Protein AF-A0A0C9QDS1-F1 (afdb_monomer)

Mean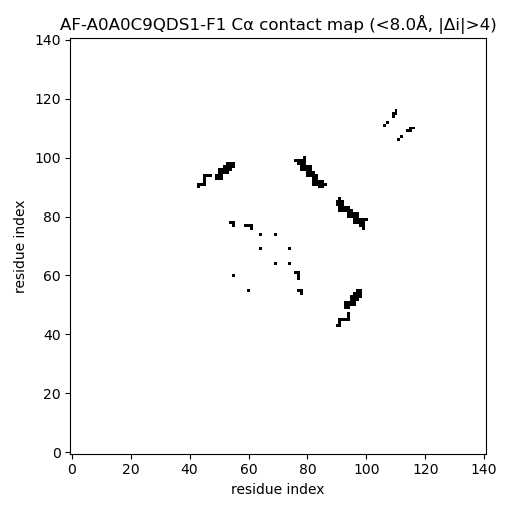 predicted aligned error: 15.88 Å

Sequence (141 aa):
MVHAMRKLLVRGSLLKQIHKNVRYSSSLKILDQEVLQGELEAERSFKYSDIAVRLAPPHLLQPKPNVSDLRFGKYFTDHMFKVYYHEALGGWQTPEITPLENLVFHPAAKVLHYAIEVSRTKQSKKMENTNFLSQFCNKRS

pLDDT: mean 75.23, std 22.35, range [34.5, 97.38]

InterPro domains:
  IPR005786 Branched-chain amino acid aminotransferase II [PTHR11825] (25-118)
  IPR036038 Aminotransferase-like, PLP-dependent enzymes [SSF56752] (51-118)
  IPR043131 Branched-chain-amino-acid aminotransferase-like, N-terminal [G3DSA:3.30.470.10] (42-119)

Solvent-accessible surface area (backbone atoms only — not comparable to full-atom values): 9935 Å² total; per-residue (Å²): 131,90,87,84,83,88,86,77,92,81,87,84,84,87,87,83,81,80,85,88,79,72,80,82,52,70,68,60,58,52,52,55,51,53,52,52,49,55,55,55,52,58,68,62,48,76,57,80,90,56,51,44,77,45,82,63,56,79,91,68,58,71,80,82,78,60,80,91,74,69,53,91,92,71,77,81,65,56,56,41,80,49,64,54,74,37,72,95,79,72,28,57,42,73,34,33,38,33,46,61,71,86,85,87,72,62,93,85,39,56,52,81,78,66,64,66,73,86,86,86,87,84,87,88,77,86,74,95,82,65,96,73,66,52,70,82,69,60,77,77,119

Structure (mmCIF, N/CA/C/O backbone):
data_AF-A0A0C9QDS1-F1
#
_entry.id   AF-A0A0C9QDS1-F1
#
loop_
_atom_site.group_PDB
_atom_site.id
_atom_site.type_symbol
_atom_site.label_atom_id
_atom_site.label_alt_id
_atom_site.label_comp_id
_atom_site.label_asym_id
_atom_site.label_entity_id
_atom_site.label_seq_id
_atom_site.pdbx_PDB_ins_code
_atom_site.Cartn_x
_atom_site.Cartn_y
_atom_site.Cartn_z
_atom_site.occupancy
_atom_site.B_iso_or_equiv
_atom_site.auth_seq_id
_atom_site.auth_comp_id
_atom_site.auth_asym_id
_atom_site.auth_atom_id
_atom_site.pdbx_PDB_model_num
ATOM 1 N N . MET A 1 1 ? 22.303 -1.006 -62.885 1.00 40.00 1 MET A N 1
ATOM 2 C CA . MET A 1 1 ? 23.317 -0.064 -63.407 1.00 40.00 1 MET A CA 1
ATOM 3 C C . MET A 1 1 ? 22.691 1.327 -63.408 1.00 40.00 1 MET A C 1
ATOM 5 O O . MET A 1 1 ? 22.005 1.681 -64.347 1.00 40.00 1 MET A O 1
ATOM 9 N N . VAL A 1 2 ? 22.582 2.000 -62.257 1.00 39.09 2 VAL A N 1
ATOM 10 C CA . VAL A 1 2 ? 23.560 2.997 -61.769 1.00 39.09 2 VAL A CA 1
ATOM 11 C C . VAL A 1 2 ? 24.188 3.746 -62.940 1.00 39.09 2 VAL A C 1
ATOM 13 O O . VAL A 1 2 ? 25.063 3.165 -63.562 1.00 39.09 2 VAL A O 1
ATOM 16 N N . HIS A 1 3 ? 23.702 4.955 -63.248 1.00 34.50 3 HIS A N 1
ATOM 17 C CA . HIS A 1 3 ? 24.443 6.099 -63.816 1.00 34.50 3 HIS A CA 1
ATOM 18 C C . HIS A 1 3 ? 23.456 7.219 -64.193 1.00 34.50 3 HIS A C 1
ATOM 20 O O . HIS A 1 3 ? 23.046 7.328 -65.340 1.00 34.50 3 HIS A O 1
ATOM 26 N N . ALA A 1 4 ? 23.064 8.043 -63.216 1.00 37.72 4 ALA A N 1
ATOM 27 C CA . ALA A 1 4 ? 22.673 9.446 -63.431 1.00 37.72 4 ALA A CA 1
ATOM 28 C C . ALA A 1 4 ? 22.481 10.158 -62.077 1.00 37.72 4 ALA A C 1
ATOM 30 O O . ALA A 1 4 ? 21.436 10.736 -61.791 1.00 37.72 4 ALA A O 1
ATOM 31 N N . MET A 1 5 ? 23.491 10.096 -61.202 1.00 39.31 5 MET A N 1
ATOM 32 C CA . MET A 1 5 ? 23.606 11.077 -60.121 1.00 39.31 5 MET A CA 1
ATOM 33 C C . MET A 1 5 ? 24.308 12.330 -60.647 1.00 39.31 5 MET A C 1
ATOM 35 O O . MET A 1 5 ? 25.254 12.233 -61.424 1.00 39.31 5 MET A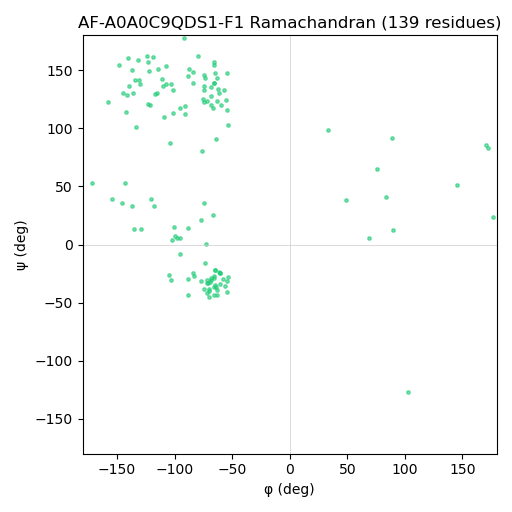 O 1
ATOM 39 N N . ARG A 1 6 ? 23.916 13.466 -60.059 1.00 40.66 6 ARG A N 1
ATOM 40 C CA . ARG A 1 6 ? 24.553 14.794 -60.082 1.00 40.66 6 ARG A CA 1
ATOM 41 C C . ARG A 1 6 ? 24.123 15.705 -61.225 1.00 40.66 6 ARG A C 1
ATOM 43 O O . ARG A 1 6 ? 24.803 15.811 -62.238 1.00 40.66 6 ARG A O 1
ATOM 50 N N . LYS A 1 7 ? 23.091 16.504 -60.947 1.00 40.00 7 LYS A N 1
ATOM 51 C CA . LYS A 1 7 ? 23.106 17.951 -61.204 1.00 40.00 7 LYS A CA 1
ATOM 52 C C . LYS A 1 7 ? 22.074 18.654 -60.308 1.00 40.00 7 LYS A C 1
ATOM 54 O O . LYS A 1 7 ? 20.896 18.334 -60.347 1.00 40.00 7 LYS A O 1
ATOM 59 N N . LEU A 1 8 ? 22.579 19.608 -59.520 1.00 42.03 8 LEU A N 1
ATOM 60 C CA . LEU A 1 8 ? 21.868 20.705 -58.847 1.00 42.03 8 LEU A CA 1
ATOM 61 C C . LEU A 1 8 ? 21.038 20.399 -57.583 1.00 42.03 8 LEU A C 1
ATOM 63 O O . LEU A 1 8 ? 19.858 20.712 -57.472 1.00 42.03 8 LEU A O 1
ATOM 67 N N . LEU A 1 9 ? 21.755 19.976 -56.537 1.00 46.22 9 LEU A N 1
ATOM 68 C CA . LEU A 1 9 ? 21.664 20.673 -55.248 1.00 46.22 9 LEU A CA 1
ATOM 69 C C . LEU A 1 9 ? 21.965 22.160 -55.494 1.00 46.22 9 LEU A C 1
ATOM 71 O O . LEU A 1 9 ? 23.067 22.440 -55.937 1.00 46.22 9 LEU A O 1
ATOM 75 N N . VAL A 1 10 ? 21.001 23.057 -55.273 1.00 50.03 10 VAL A N 1
ATOM 76 C CA . VAL A 1 10 ? 21.117 24.438 -54.736 1.00 50.03 10 VAL A CA 1
ATOM 77 C C . VAL A 1 10 ? 19.737 25.080 -54.917 1.00 50.03 10 VAL A C 1
ATOM 79 O O . VAL A 1 10 ? 19.497 25.737 -55.918 1.00 50.03 10 VAL A O 1
ATOM 82 N N . ARG A 1 11 ? 18.818 24.875 -53.964 1.00 44.19 11 ARG A N 1
ATOM 83 C CA . ARG A 1 11 ? 17.723 25.817 -53.619 1.00 44.19 11 ARG A CA 1
ATOM 84 C C . ARG A 1 11 ? 17.271 25.625 -52.163 1.00 44.19 11 ARG A C 1
ATOM 86 O O . ARG A 1 11 ? 16.094 25.698 -51.837 1.00 44.19 11 ARG A O 1
ATOM 93 N N . GLY A 1 12 ? 18.226 25.389 -51.265 1.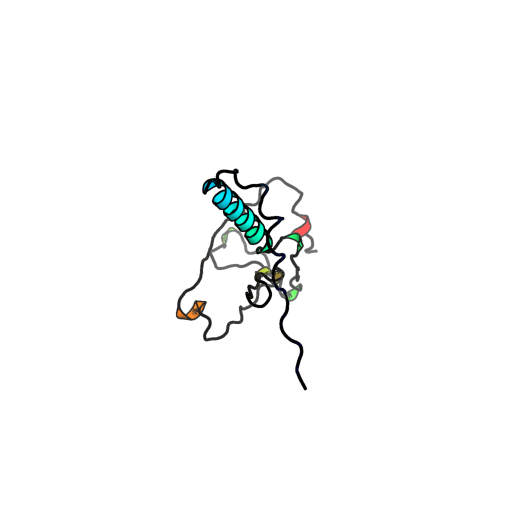00 37.53 12 GLY A N 1
ATOM 94 C CA . GLY A 1 12 ? 18.046 25.723 -49.856 1.00 37.53 12 GLY A CA 1
ATOM 95 C C . GLY A 1 12 ? 18.567 27.139 -49.649 1.00 37.53 12 GLY A C 1
ATOM 96 O O . GLY A 1 12 ? 19.737 27.356 -49.937 1.00 37.53 12 GLY A O 1
ATOM 97 N N . SER A 1 13 ? 17.708 28.071 -49.212 1.00 51.03 13 SER A N 1
ATOM 98 C CA . SER A 1 13 ? 18.047 29.341 -48.520 1.00 51.03 13 SER A CA 1
ATOM 99 C C . SER A 1 13 ? 17.113 30.516 -48.880 1.00 51.03 13 SER A C 1
ATOM 101 O O . SER A 1 13 ? 17.585 31.603 -49.201 1.00 51.03 13 SER A O 1
ATOM 103 N N . LEU A 1 14 ? 15.787 30.357 -48.797 1.00 50.72 14 LEU A N 1
ATOM 104 C CA . LEU A 1 14 ? 14.905 31.539 -48.771 1.00 50.72 14 LEU A CA 1
ATOM 105 C C . LEU A 1 14 ? 13.651 31.380 -47.895 1.00 50.72 14 LEU A C 1
ATOM 107 O O . LEU A 1 14 ? 12.596 31.907 -48.206 1.00 50.72 14 LEU A O 1
ATOM 111 N N . LEU A 1 15 ? 13.780 30.670 -46.771 1.00 45.72 15 LEU A N 1
ATOM 112 C CA . LEU A 1 15 ? 12.861 30.763 -45.620 1.00 45.72 15 LEU A CA 1
ATOM 113 C C . LEU A 1 15 ? 13.641 30.782 -44.288 1.00 45.72 15 LEU A C 1
ATOM 115 O O . LEU A 1 15 ? 13.198 30.273 -43.267 1.00 45.72 15 LEU A O 1
ATOM 119 N N . LYS A 1 16 ? 14.843 31.376 -44.293 1.00 46.34 16 LYS A N 1
ATOM 120 C CA . LYS A 1 16 ? 15.635 31.667 -43.080 1.00 46.34 16 LYS A CA 1
ATOM 121 C C . LYS A 1 16 ? 15.919 33.167 -42.946 1.00 46.34 16 LYS A C 1
ATOM 123 O O . LYS A 1 16 ? 17.035 33.552 -42.598 1.00 46.34 16 LYS A O 1
ATOM 128 N N . GLN A 1 17 ? 14.946 34.021 -43.274 1.00 51.59 17 GLN A N 1
ATOM 129 C CA . GLN A 1 17 ? 15.184 35.470 -43.311 1.00 51.59 17 GLN A CA 1
ATOM 130 C C . GLN A 1 17 ? 14.112 36.347 -42.654 1.00 51.59 17 GLN A C 1
ATOM 132 O O . GLN A 1 17 ? 14.168 37.561 -42.798 1.00 51.59 17 GLN A O 1
ATOM 137 N N . ILE A 1 18 ? 13.192 35.789 -41.864 1.00 49.81 18 ILE A N 1
ATOM 138 C CA . ILE A 1 18 ? 12.286 36.592 -41.028 1.00 49.81 18 ILE A CA 1
ATOM 139 C C . ILE A 1 18 ? 12.217 35.924 -39.647 1.00 49.81 18 ILE A C 1
ATOM 141 O O . ILE A 1 18 ? 12.068 34.711 -39.565 1.00 49.81 18 ILE A O 1
ATOM 145 N N . HIS A 1 19 ? 12.408 36.718 -38.587 1.00 42.91 19 HIS A N 1
ATOM 146 C CA . HIS A 1 19 ? 12.741 36.356 -37.192 1.00 42.91 19 HIS A CA 1
ATOM 147 C C . HIS A 1 19 ? 14.227 36.105 -36.857 1.00 42.91 19 HIS A C 1
ATOM 149 O O . HIS A 1 19 ? 14.567 35.269 -36.026 1.00 42.91 19 HIS A O 1
ATOM 155 N N . LYS A 1 20 ? 15.139 36.921 -37.396 1.00 49.19 20 LYS A N 1
ATOM 156 C CA . LYS A 1 20 ? 16.371 37.287 -36.670 1.00 49.19 20 LYS A CA 1
ATOM 157 C C . LYS A 1 20 ? 16.193 38.710 -36.163 1.00 49.19 20 LYS A C 1
ATOM 159 O O . LYS A 1 20 ? 16.477 39.625 -36.917 1.00 49.19 20 LYS A O 1
ATOM 164 N N . ASN A 1 21 ? 15.603 38.863 -34.977 1.00 44.06 21 ASN A N 1
ATOM 165 C CA . ASN A 1 21 ? 15.707 40.041 -34.090 1.00 44.06 21 ASN A CA 1
ATOM 166 C C . ASN A 1 21 ? 14.834 39.913 -32.826 1.00 44.06 21 ASN A C 1
ATOM 168 O O . ASN A 1 21 ? 14.507 40.910 -32.192 1.00 44.06 21 ASN A O 1
ATOM 172 N N . VAL A 1 22 ? 14.490 38.694 -32.398 1.00 50.00 22 VAL A N 1
ATOM 173 C CA . VAL A 1 22 ? 14.102 38.495 -31.000 1.00 50.00 22 VAL A CA 1
ATOM 174 C C . VAL A 1 22 ? 15.382 38.140 -30.269 1.00 50.00 22 VAL A C 1
ATOM 176 O O . VAL A 1 22 ? 16.010 37.118 -30.545 1.00 50.00 22 VAL A O 1
ATOM 179 N N . ARG A 1 23 ? 15.818 39.043 -29.391 1.00 46.22 23 ARG A N 1
ATOM 180 C CA . ARG A 1 23 ? 16.873 38.789 -28.413 1.00 46.22 23 ARG A CA 1
ATOM 181 C C . ARG A 1 23 ? 16.431 37.535 -27.655 1.00 46.22 23 ARG A C 1
ATOM 183 O O . ARG A 1 23 ? 15.492 37.606 -26.868 1.00 46.22 23 ARG A O 1
ATOM 190 N N . TYR A 1 24 ? 17.025 36.381 -27.965 1.00 44.00 24 TYR A N 1
ATOM 191 C CA . TYR A 1 24 ? 16.755 35.134 -27.254 1.00 44.00 24 TYR A CA 1
ATOM 192 C C . TYR A 1 24 ? 17.226 35.328 -25.813 1.00 44.00 24 TYR A C 1
ATOM 194 O O . TYR A 1 24 ? 18.396 35.134 -25.496 1.00 44.00 24 TYR A O 1
ATOM 202 N N . SER A 1 25 ? 16.317 35.792 -24.959 1.00 49.16 25 SER A N 1
ATOM 203 C CA . SER A 1 25 ? 16.524 35.839 -23.522 1.00 49.16 25 SER A CA 1
ATOM 204 C C . SER A 1 25 ? 16.675 34.400 -23.039 1.00 49.16 25 SER A C 1
ATOM 206 O O . SER A 1 25 ? 15.793 33.572 -23.274 1.00 49.16 25 SER A O 1
ATOM 208 N N . SER A 1 26 ? 17.786 34.089 -22.372 1.00 53.34 26 SER A N 1
ATOM 209 C CA . SER A 1 26 ? 17.978 32.813 -21.670 1.00 53.34 26 SER A CA 1
ATOM 210 C C . SER A 1 26 ? 16.839 32.535 -20.684 1.00 53.34 26 SER A C 1
ATOM 212 O O . SER A 1 26 ? 16.472 31.383 -20.488 1.00 53.34 26 SER A O 1
ATOM 214 N N . SER A 1 27 ? 16.214 33.591 -20.155 1.00 54.22 27 SER A N 1
ATOM 215 C CA . SER A 1 27 ? 15.070 33.516 -19.245 1.00 54.22 27 SER A CA 1
ATOM 216 C C . SER A 1 27 ? 13.803 32.933 -19.879 1.00 54.22 27 SER A C 1
ATOM 218 O O . SER A 1 27 ? 13.019 32.325 -19.162 1.00 54.22 27 SER A O 1
ATOM 220 N N . LEU A 1 28 ? 13.587 33.083 -21.195 1.00 51.09 28 LEU A N 1
ATOM 221 C CA . LEU A 1 28 ? 12.398 32.520 -21.857 1.00 51.09 28 LEU A CA 1
ATOM 222 C C . LEU A 1 28 ? 12.526 31.006 -22.077 1.00 51.09 28 LEU A C 1
ATOM 224 O O . LEU A 1 28 ? 11.539 30.293 -21.985 1.00 51.09 28 LEU A O 1
ATOM 228 N N . LYS A 1 29 ? 13.749 30.497 -22.282 1.00 50.09 29 LYS A N 1
ATOM 229 C CA . LYS A 1 29 ? 13.995 29.047 -22.383 1.00 50.09 29 LYS A CA 1
ATOM 230 C C . LYS A 1 29 ? 13.873 28.333 -21.036 1.00 50.09 29 LYS A C 1
ATOM 232 O O . LYS A 1 29 ? 13.461 27.184 -21.001 1.00 50.09 29 LYS A O 1
ATOM 237 N N . ILE A 1 30 ? 14.243 29.009 -19.949 1.00 52.19 30 ILE A N 1
ATOM 238 C CA . ILE A 1 30 ? 14.135 28.468 -18.587 1.00 52.19 30 ILE A CA 1
ATOM 239 C C . ILE A 1 30 ? 12.659 28.381 -18.173 1.00 52.19 30 ILE A C 1
ATOM 241 O O . ILE A 1 30 ? 12.252 27.366 -17.619 1.00 52.19 30 ILE A O 1
ATOM 245 N N . LEU A 1 31 ? 11.848 29.385 -18.529 1.00 51.84 31 LEU A N 1
ATOM 246 C CA . LEU A 1 31 ? 10.415 29.398 -18.226 1.00 51.84 31 LEU A CA 1
ATOM 247 C C . LEU A 1 31 ? 9.645 28.296 -18.975 1.00 51.84 31 LEU A C 1
ATOM 249 O O . LEU A 1 31 ? 8.853 27.591 -18.359 1.00 51.84 31 LEU A O 1
ATOM 253 N N . ASP A 1 32 ? 9.922 28.089 -20.268 1.00 56.50 32 ASP A N 1
ATOM 254 C CA . ASP A 1 32 ? 9.297 27.003 -21.040 1.00 56.50 32 ASP A CA 1
ATOM 255 C C . ASP A 1 32 ? 9.721 25.618 -20.521 1.00 56.50 32 ASP A C 1
ATOM 257 O O . ASP A 1 32 ? 8.918 24.689 -20.484 1.00 56.50 32 ASP A O 1
ATOM 261 N N . GLN A 1 33 ? 10.976 25.466 -20.085 1.00 53.41 33 GLN A N 1
ATOM 262 C CA . GLN A 1 33 ? 11.489 24.186 -19.603 1.00 53.41 33 GLN A CA 1
ATOM 263 C C . GLN A 1 33 ? 10.958 23.829 -18.208 1.00 53.41 33 GLN A C 1
ATOM 265 O O . GLN A 1 33 ? 10.624 22.672 -17.987 1.00 53.41 33 GLN A O 1
ATOM 270 N N . GLU A 1 34 ? 10.815 24.790 -17.290 1.00 59.25 34 GLU A N 1
ATOM 271 C CA . GLU A 1 34 ? 10.224 24.552 -15.962 1.00 59.25 34 GLU A CA 1
ATOM 272 C C . GLU A 1 34 ? 8.712 24.281 -16.023 1.00 59.25 34 GLU A C 1
ATOM 274 O O . GLU A 1 34 ? 8.219 23.406 -15.309 1.00 59.25 34 GLU A O 1
ATOM 279 N N . VAL A 1 35 ? 7.976 24.975 -16.901 1.00 59.66 35 VAL A N 1
ATOM 280 C CA . VAL A 1 35 ? 6.523 24.782 -17.069 1.00 59.66 35 VAL A CA 1
ATOM 281 C C . VAL A 1 35 ? 6.214 23.430 -17.719 1.00 59.66 35 VAL A C 1
ATOM 283 O O . VAL A 1 35 ? 5.378 22.689 -17.202 1.00 59.66 35 VAL A O 1
ATOM 286 N N . LEU A 1 36 ? 6.942 23.050 -18.776 1.00 55.19 36 LEU A N 1
ATOM 287 C CA . LEU A 1 36 ? 6.781 21.735 -19.408 1.00 55.19 36 LEU A CA 1
ATOM 288 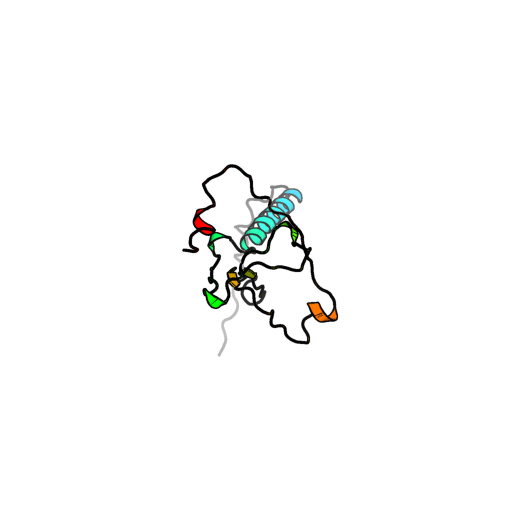C C . LEU A 1 36 ? 7.191 20.593 -18.469 1.00 55.19 36 LEU A C 1
ATOM 290 O O . LEU A 1 36 ? 6.555 19.541 -18.474 1.00 55.19 36 LEU A O 1
ATOM 294 N N . GLN A 1 37 ? 8.210 20.790 -17.626 1.00 58.97 37 GLN A N 1
ATOM 295 C CA . GLN A 1 37 ? 8.582 19.801 -16.613 1.00 58.97 37 GLN A CA 1
ATOM 296 C C . GLN A 1 37 ? 7.443 19.603 -15.599 1.00 58.97 37 GLN A C 1
ATOM 298 O O . GLN A 1 37 ? 7.117 18.471 -15.266 1.00 58.97 37 GLN A O 1
ATOM 303 N N . GLY A 1 38 ? 6.799 20.681 -15.136 1.00 58.47 38 GLY A N 1
ATOM 304 C CA . GLY A 1 38 ? 5.690 20.606 -14.179 1.00 58.47 38 GLY A CA 1
ATOM 305 C C . GLY A 1 38 ? 4.455 19.871 -14.715 1.00 58.47 38 GLY A C 1
ATOM 306 O O . GLY A 1 38 ? 3.844 19.085 -13.989 1.00 58.47 38 GLY A O 1
ATOM 307 N N . GLU A 1 39 ? 4.112 20.078 -15.986 1.00 60.12 39 GLU A N 1
ATOM 308 C CA . GLU A 1 39 ? 2.992 19.393 -16.644 1.00 60.12 39 GLU A CA 1
ATOM 309 C C . GLU A 1 39 ? 3.299 17.910 -16.913 1.00 60.12 39 GLU A C 1
ATOM 311 O O . GLU A 1 39 ? 2.476 17.046 -16.604 1.00 60.12 39 GLU A O 1
ATOM 316 N N . LEU A 1 40 ? 4.518 17.592 -17.367 1.00 60.72 40 LEU A N 1
ATOM 317 C CA . LEU A 1 40 ? 4.970 16.210 -17.566 1.00 60.72 40 LEU A CA 1
ATOM 318 C C . LEU A 1 40 ? 5.041 15.424 -16.246 1.00 60.72 40 LEU A C 1
ATOM 320 O O . LEU A 1 40 ? 4.699 14.244 -16.207 1.00 60.72 40 LEU A O 1
ATOM 324 N N . GLU A 1 41 ? 5.441 16.055 -15.141 1.00 61.16 41 GLU A N 1
ATOM 325 C CA . GLU A 1 41 ? 5.459 15.407 -13.823 1.00 61.16 41 GLU A CA 1
ATOM 326 C C . GLU A 1 41 ? 4.041 15.193 -13.256 1.00 61.16 41 GLU A C 1
ATOM 328 O O . GLU A 1 41 ? 3.787 14.208 -12.557 1.00 61.16 41 GLU A O 1
ATOM 333 N N . ALA A 1 42 ? 3.085 16.067 -13.593 1.00 59.50 42 ALA A N 1
ATOM 334 C CA . ALA A 1 42 ? 1.682 15.886 -13.231 1.00 59.50 42 ALA A CA 1
ATOM 335 C C . ALA A 1 42 ? 1.012 14.745 -14.018 1.00 59.50 42 ALA A C 1
ATOM 337 O O . ALA A 1 42 ? 0.154 14.058 -13.456 1.00 59.50 42 ALA A O 1
ATOM 338 N N . GLU A 1 43 ? 1.399 14.512 -15.275 1.00 63.12 43 GLU A N 1
ATOM 339 C CA . GLU A 1 43 ? 1.003 13.318 -16.040 1.00 63.12 43 GLU A CA 1
ATOM 340 C C . GLU A 1 43 ? 1.651 12.042 -15.488 1.00 63.12 43 GLU A C 1
ATOM 342 O O . GLU A 1 43 ? 1.026 10.984 -15.457 1.00 63.12 43 GLU A O 1
ATOM 347 N N . ARG A 1 44 ? 2.868 12.145 -14.950 1.00 76.88 44 ARG A N 1
ATOM 348 C CA . ARG A 1 44 ? 3.618 11.041 -14.330 1.00 76.88 44 ARG A CA 1
ATOM 349 C C . ARG A 1 44 ? 3.153 10.669 -12.923 1.00 76.88 44 ARG A C 1
ATOM 351 O O . ARG A 1 44 ? 3.923 10.073 -12.180 1.00 76.88 44 ARG A O 1
ATOM 358 N N . SER A 1 45 ? 1.931 10.995 -12.510 1.00 87.62 45 SER A N 1
ATOM 359 C CA . SER A 1 45 ? 1.414 10.648 -11.180 1.00 87.62 45 SER A CA 1
ATOM 360 C C . SER A 1 45 ? 0.037 10.000 -11.267 1.00 87.62 45 SER A C 1
ATOM 362 O O . SER A 1 45 ? -0.800 10.422 -12.065 1.00 87.62 45 SER A O 1
ATOM 364 N N . PHE A 1 46 ? -0.221 8.999 -10.419 1.00 91.94 46 PHE A N 1
ATOM 365 C CA . PHE A 1 46 ? -1.527 8.341 -10.354 1.00 91.94 46 PHE A CA 1
ATOM 366 C C . PHE A 1 46 ? -2.622 9.307 -9.873 1.00 91.94 46 PHE A C 1
ATOM 368 O O . PHE A 1 46 ? -2.376 10.198 -9.053 1.00 91.94 46 PHE A O 1
ATOM 375 N N . LYS A 1 47 ? -3.855 9.122 -10.359 1.00 91.56 47 LYS A N 1
ATOM 376 C CA . LYS A 1 47 ? -5.018 9.929 -9.963 1.00 91.56 47 LYS A CA 1
ATOM 377 C C . LYS A 1 47 ? -5.959 9.128 -9.075 1.00 91.56 47 LYS A C 1
ATOM 379 O O . LYS A 1 47 ? -6.016 7.904 -9.132 1.00 91.56 47 LYS A O 1
ATOM 384 N N . TYR A 1 48 ? -6.717 9.830 -8.233 1.00 92.50 48 TYR A N 1
ATOM 385 C CA . TYR A 1 48 ? -7.675 9.176 -7.337 1.00 92.50 48 TYR A CA 1
ATOM 386 C C . TYR A 1 48 ? -8.862 8.556 -8.099 1.00 92.50 48 TYR A C 1
ATOM 388 O O . TYR A 1 48 ? -9.437 7.577 -7.633 1.00 92.50 48 TYR A O 1
ATOM 396 N N . SER A 1 49 ? -9.228 9.130 -9.253 1.00 93.38 49 SER A N 1
ATOM 397 C CA . SER A 1 49 ? -10.311 8.650 -10.125 1.00 93.38 49 SER A CA 1
ATOM 398 C C . SER A 1 49 ? -10.076 7.233 -10.631 1.00 93.38 49 SER A C 1
ATOM 400 O O . SER A 1 49 ? -11.031 6.525 -10.933 1.00 93.38 49 SER A O 1
ATOM 402 N N . ASP A 1 50 ? -8.810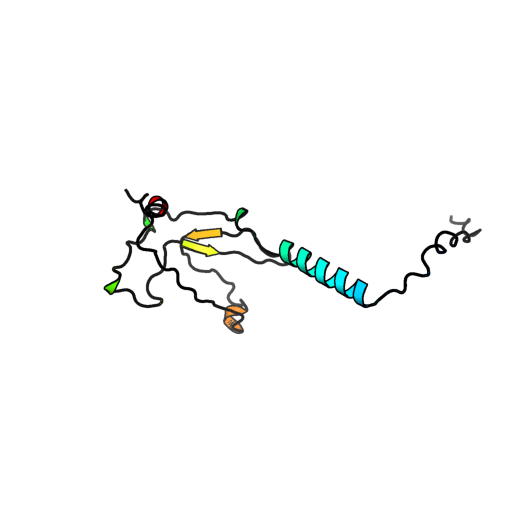 6.825 -10.679 1.00 93.50 50 ASP A N 1
ATOM 403 C CA . ASP A 1 50 ? -8.381 5.566 -11.271 1.00 93.50 50 ASP A CA 1
ATOM 404 C C . ASP A 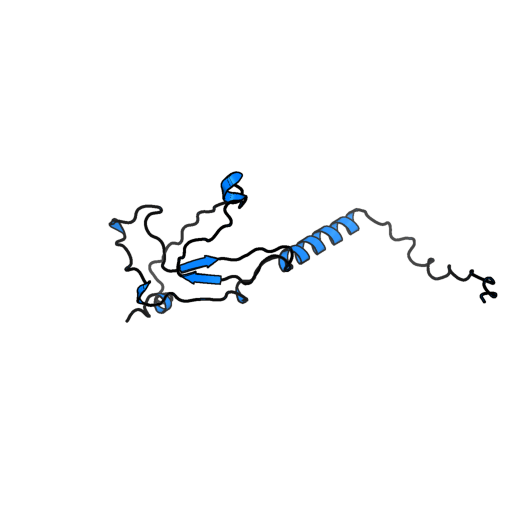1 50 ? -8.242 4.468 -10.205 1.00 93.50 50 ASP A C 1
ATOM 406 O O . ASP A 1 50 ? -7.776 3.373 -10.504 1.00 93.50 50 ASP A O 1
ATOM 410 N N . ILE A 1 51 ? -8.617 4.745 -8.947 1.00 96.06 51 ILE A N 1
ATOM 411 C CA . ILE A 1 51 ? -8.478 3.781 -7.853 1.00 96.06 51 ILE A CA 1
ATOM 412 C C . ILE A 1 51 ? -9.436 2.607 -8.049 1.00 96.06 51 ILE A C 1
ATOM 414 O O . ILE A 1 51 ? -10.658 2.755 -8.004 1.00 96.06 51 ILE A O 1
ATOM 418 N N . ALA A 1 52 ? -8.866 1.410 -8.150 1.00 95.94 52 ALA A N 1
ATOM 419 C CA . ALA A 1 52 ? -9.605 0.163 -8.047 1.00 95.94 52 ALA A CA 1
ATOM 420 C C . ALA A 1 52 ? -9.780 -0.230 -6.570 1.00 95.94 52 ALA A C 1
ATOM 422 O O . ALA A 1 52 ? -8.861 -0.114 -5.758 1.00 95.94 52 ALA A O 1
ATOM 423 N N . VAL A 1 53 ? -10.965 -0.720 -6.199 1.00 96.38 53 VAL A N 1
ATOM 424 C CA . VAL A 1 53 ? -11.271 -1.116 -4.815 1.00 96.38 53 VAL A CA 1
ATOM 425 C C . VAL A 1 53 ? -11.669 -2.584 -4.765 1.00 96.38 53 VAL A C 1
ATOM 427 O O . VAL A 1 53 ? -12.679 -2.988 -5.338 1.00 96.38 53 VAL A O 1
ATOM 430 N N . ARG A 1 54 ? -10.905 -3.376 -4.010 1.00 95.19 54 ARG A N 1
ATOM 431 C CA . ARG A 1 54 ? -11.205 -4.768 -3.674 1.00 95.19 54 ARG A CA 1
ATOM 432 C C . ARG A 1 54 ? -11.568 -4.859 -2.197 1.00 95.19 54 ARG A C 1
ATOM 434 O O . ARG A 1 54 ? -10.725 -4.695 -1.317 1.00 95.19 54 ARG A O 1
ATOM 441 N N . LEU A 1 55 ? -12.842 -5.124 -1.921 1.00 94.69 55 LEU A N 1
ATOM 442 C CA . LEU A 1 55 ? -13.328 -5.249 -0.551 1.00 94.69 55 LEU A CA 1
ATOM 443 C C . LEU A 1 55 ? -12.883 -6.571 0.084 1.00 94.69 55 LEU A C 1
ATOM 445 O O . LEU A 1 55 ? -12.785 -7.598 -0.587 1.00 94.69 55 LEU A O 1
ATOM 449 N N . ALA A 1 56 ? -12.628 -6.534 1.391 1.00 94.25 56 ALA A N 1
ATOM 450 C CA . ALA A 1 56 ? -12.327 -7.723 2.163 1.00 94.25 56 ALA A CA 1
ATOM 451 C C . ALA A 1 56 ? -13.627 -8.516 2.368 1.00 94.25 56 ALA A C 1
ATOM 453 O O . ALA A 1 56 ? -14.653 -7.920 2.716 1.00 94.25 56 ALA A O 1
ATOM 454 N N . PRO A 1 57 ? -13.617 -9.837 2.134 1.00 93.50 57 PRO A N 1
ATOM 455 C CA . PRO A 1 57 ? -14.769 -10.678 2.408 1.00 93.50 57 PRO A CA 1
ATOM 456 C C . PRO A 1 57 ? -15.059 -10.724 3.920 1.00 93.50 57 PRO A C 1
ATOM 458 O O . PRO A 1 57 ? -14.143 -10.524 4.722 1.00 93.50 57 PRO A O 1
ATOM 461 N N . PRO A 1 58 ? -16.301 -11.046 4.335 1.00 93.12 58 PRO A N 1
ATOM 462 C CA . PRO A 1 58 ? -16.722 -10.955 5.737 1.00 93.12 58 PRO A CA 1
ATOM 463 C C . PRO A 1 58 ? -15.841 -11.715 6.735 1.00 93.12 58 PRO A C 1
ATOM 465 O O . PRO A 1 58 ? -15.673 -11.270 7.863 1.00 93.12 58 PRO A O 1
ATOM 468 N N . HIS A 1 59 ? -15.243 -12.834 6.317 1.00 91.56 59 HIS A N 1
ATOM 469 C CA . HIS A 1 59 ? -14.388 -13.666 7.166 1.00 91.56 59 HIS A CA 1
ATOM 470 C C . HIS A 1 59 ? -13.001 -13.065 7.449 1.00 91.56 59 HIS A C 1
ATOM 472 O O . HIS A 1 59 ?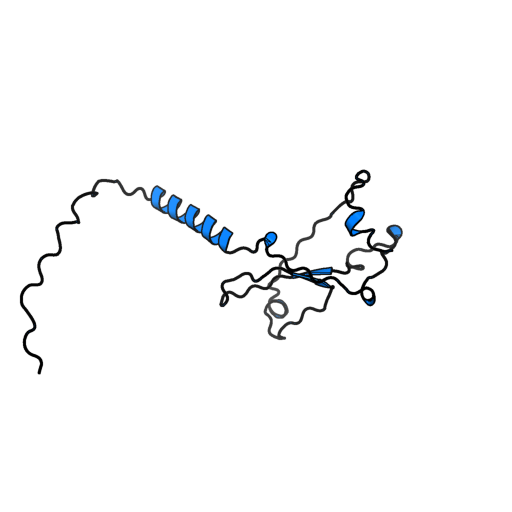 -12.327 -13.529 8.363 1.00 91.56 59 HIS A O 1
ATOM 478 N N . LEU A 1 60 ? -12.563 -12.057 6.683 1.00 91.12 60 LEU A N 1
ATOM 479 C CA . LEU A 1 60 ? -11.309 -11.332 6.932 1.00 91.12 60 LEU A CA 1
ATOM 480 C C . LEU A 1 60 ? -11.519 -10.045 7.741 1.00 91.12 60 LEU A C 1
ATOM 482 O O . LEU A 1 60 ? -10.539 -9.424 8.144 1.00 91.12 60 LEU A O 1
ATOM 486 N N . LEU A 1 61 ? -12.771 -9.637 7.975 1.00 92.88 61 LEU A N 1
ATOM 487 C CA . LEU A 1 61 ? -13.079 -8.413 8.708 1.00 92.88 61 LEU A CA 1
ATOM 488 C C . LEU A 1 61 ? -12.828 -8.605 10.201 1.00 92.88 61 LEU A C 1
ATOM 490 O O . LEU A 1 61 ? -13.444 -9.456 10.846 1.00 92.88 61 LEU A O 1
ATOM 494 N N . GLN A 1 62 ? -11.967 -7.767 10.769 1.00 90.50 62 GLN A N 1
ATOM 495 C CA . GLN A 1 62 ? -11.644 -7.831 12.186 1.00 90.50 62 GLN A CA 1
ATOM 496 C C . GLN A 1 62 ? -12.624 -6.984 13.023 1.00 90.50 62 GLN A C 1
ATOM 498 O O . GLN A 1 62 ? -13.108 -5.919 12.595 1.00 90.50 62 GLN A O 1
ATOM 503 N N . PRO A 1 63 ? -12.960 -7.432 14.249 1.00 92.06 63 PRO A N 1
ATOM 504 C CA . PRO A 1 63 ? -13.685 -6.594 15.189 1.00 92.06 63 PRO A CA 1
ATOM 505 C C . PRO A 1 63 ? -12.825 -5.384 15.554 1.00 92.06 63 PRO A C 1
ATOM 507 O O . PRO A 1 63 ? -11.604 -5.475 15.684 1.00 92.06 63 PRO A O 1
ATOM 510 N N . LYS A 1 64 ? -13.467 -4.228 15.728 1.00 91.81 64 LYS A N 1
ATOM 511 C CA . LYS A 1 64 ? -12.740 -3.019 16.114 1.00 91.81 64 LYS A CA 1
ATOM 512 C C . LYS A 1 64 ? -12.223 -3.184 17.548 1.00 91.81 64 LYS A C 1
ATOM 514 O O . LYS A 1 64 ? -13.032 -3.501 18.422 1.00 91.81 64 LYS A O 1
ATOM 519 N N . PRO A 1 65 ? -10.924 -2.960 17.802 1.00 91.69 65 PRO A N 1
ATOM 520 C CA . PRO A 1 65 ? -10.372 -3.035 19.149 1.00 91.69 65 PRO A CA 1
ATOM 521 C C . PRO A 1 65 ? -10.950 -1.935 20.049 1.00 91.69 65 PRO A C 1
ATOM 523 O O . PRO A 1 65 ? -11.354 -0.870 19.572 1.00 91.69 65 PRO A O 1
ATOM 526 N N . ASN A 1 66 ? -10.960 -2.187 21.359 1.00 90.94 66 ASN A N 1
ATOM 527 C CA . ASN A 1 66 ? -11.329 -1.180 22.350 1.00 90.94 66 ASN A CA 1
ATOM 528 C C . ASN A 1 66 ? -10.299 -0.040 22.352 1.00 90.94 66 ASN A C 1
ATOM 530 O O . ASN A 1 66 ? -9.093 -0.279 22.276 1.00 90.94 66 ASN A O 1
ATOM 534 N N . VAL A 1 67 ? -10.781 1.198 22.462 1.00 89.31 67 VAL A N 1
ATOM 535 C CA . VAL A 1 67 ? -9.967 2.419 22.462 1.00 89.31 67 VAL A CA 1
ATOM 536 C C . VAL A 1 67 ? -8.962 2.433 23.619 1.00 89.31 67 VAL A C 1
ATOM 538 O O . VAL A 1 67 ? -7.846 2.910 23.430 1.00 89.31 67 VAL A O 1
ATOM 541 N N . SER A 1 68 ? -9.313 1.869 24.782 1.00 91.94 68 SER A N 1
ATOM 542 C CA . SER A 1 68 ? -8.421 1.792 25.952 1.00 91.94 68 SER A CA 1
ATOM 543 C C . SER A 1 68 ? -7.189 0.910 25.734 1.00 91.94 68 SER A C 1
ATOM 545 O O . SER A 1 68 ? -6.150 1.139 26.348 1.00 91.94 68 SER A O 1
ATOM 547 N N . ASP A 1 69 ? -7.291 -0.081 24.846 1.00 90.19 69 ASP A N 1
ATOM 548 C CA . ASP A 1 69 ? -6.278 -1.129 24.670 1.00 90.19 69 ASP A CA 1
ATOM 549 C C . ASP A 1 69 ? -5.395 -0.889 23.436 1.00 90.19 69 ASP A C 1
ATOM 551 O O . ASP A 1 69 ? -4.546 -1.720 23.083 1.00 90.19 69 ASP A O 1
ATOM 555 N N . LEU A 1 70 ? -5.603 0.240 22.750 1.00 91.06 70 LEU A N 1
ATOM 556 C CA . LEU A 1 70 ? -4.873 0.607 21.547 1.00 91.06 70 LEU A CA 1
ATOM 557 C C . LEU A 1 70 ? -3.402 0.873 21.868 1.00 91.06 70 LEU A C 1
ATOM 559 O O . LEU A 1 70 ? -3.045 1.814 22.572 1.00 91.06 70 LEU A O 1
ATOM 563 N N . ARG A 1 71 ? -2.531 0.051 21.280 1.00 92.19 71 ARG A N 1
ATOM 564 C CA . ARG A 1 71 ? -1.079 0.247 21.287 1.00 92.19 71 ARG A CA 1
ATOM 565 C C . ARG A 1 71 ? -0.604 0.592 19.882 1.00 92.19 71 ARG A C 1
ATOM 567 O O . ARG A 1 71 ? -1.114 0.042 18.903 1.00 92.19 71 ARG A O 1
ATOM 574 N N . PHE A 1 72 ? 0.373 1.492 19.788 1.00 92.94 72 PHE A N 1
ATOM 575 C CA . PHE A 1 72 ? 0.948 1.914 18.512 1.00 92.94 72 PHE A CA 1
ATOM 576 C C . PHE A 1 72 ? 1.496 0.713 17.725 1.00 92.94 72 PHE A C 1
ATOM 578 O O . PHE A 1 72 ? 2.178 -0.138 18.291 1.00 92.94 72 PHE A O 1
ATOM 585 N N . GLY A 1 73 ? 1.165 0.636 16.432 1.00 90.81 73 GLY A N 1
ATOM 586 C CA . GLY A 1 73 ? 1.659 -0.399 15.514 1.00 90.81 73 GLY A CA 1
ATOM 587 C C . GLY A 1 73 ? 1.145 -1.824 15.760 1.00 90.81 73 GLY A C 1
ATOM 588 O O . GLY A 1 73 ? 1.608 -2.742 15.095 1.00 90.81 73 GLY A O 1
ATOM 589 N N . LYS A 1 74 ? 0.214 -2.035 16.704 1.00 92.69 74 LYS A N 1
ATOM 590 C CA . LYS A 1 74 ? -0.296 -3.378 17.034 1.00 92.69 74 LYS A CA 1
ATOM 591 C C . LYS A 1 74 ? -1.487 -3.806 16.175 1.00 92.69 74 LYS A C 1
ATOM 593 O O . LYS A 1 74 ? -1.564 -4.960 15.771 1.00 92.69 74 LYS A O 1
ATOM 598 N N . TYR A 1 75 ? -2.435 -2.898 15.959 1.00 92.81 75 TYR A N 1
ATOM 599 C CA . TYR A 1 75 ? -3.666 -3.173 15.220 1.00 92.81 75 TYR A CA 1
ATOM 600 C C . TYR A 1 75 ? -3.644 -2.435 13.885 1.00 92.81 75 TYR A C 1
ATOM 602 O O . TYR A 1 75 ? -3.296 -1.254 13.835 1.00 92.81 75 TYR A O 1
ATOM 610 N N . PHE A 1 76 ? -4.053 -3.130 12.828 1.00 94.38 76 PHE A N 1
ATOM 611 C CA . PHE A 1 76 ? -4.163 -2.606 11.469 1.00 94.38 76 PHE A CA 1
ATOM 612 C C . PHE A 1 76 ? -5.616 -2.678 10.991 1.00 94.38 76 PHE A C 1
ATOM 614 O O . PHE A 1 76 ? -6.439 -3.379 11.578 1.00 94.38 76 PHE A O 1
ATOM 621 N N . THR A 1 77 ? -5.945 -1.916 9.951 1.00 94.50 77 THR A N 1
ATOM 622 C CA . THR A 1 77 ? -7.264 -1.953 9.308 1.00 94.50 77 THR A CA 1
ATOM 623 C C . THR A 1 77 ? -7.398 -3.138 8.358 1.00 94.50 77 THR A C 1
ATOM 625 O O . THR A 1 77 ? -6.399 -3.687 7.901 1.00 94.50 77 THR A O 1
ATOM 628 N N . ASP A 1 78 ? -8.640 -3.478 8.004 1.00 96.12 78 ASP A N 1
ATOM 629 C CA . ASP A 1 78 ? -8.959 -4.588 7.092 1.00 96.12 78 ASP A CA 1
ATOM 630 C C . ASP A 1 78 ? -8.372 -4.395 5.677 1.00 96.12 78 ASP A C 1
ATOM 632 O O . ASP A 1 78 ? -8.164 -5.364 4.946 1.00 96.12 78 ASP A O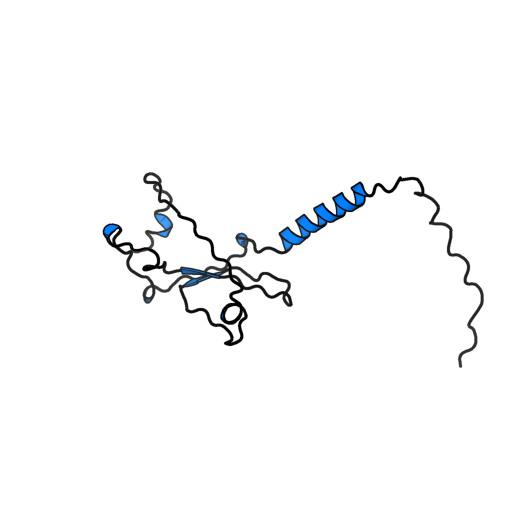 1
ATOM 636 N N . HIS A 1 79 ? -8.097 -3.144 5.289 1.00 96.81 79 HIS A N 1
ATOM 637 C CA . HIS A 1 79 ? -7.600 -2.764 3.967 1.00 96.81 79 HIS A CA 1
ATOM 638 C C . HIS A 1 79 ? -6.285 -1.995 4.029 1.00 96.81 79 HIS A C 1
ATOM 640 O O . HIS A 1 79 ? -5.979 -1.319 5.015 1.00 96.81 79 HIS A O 1
ATOM 646 N N . MET A 1 80 ? -5.559 -2.046 2.916 1.00 96.19 80 MET A N 1
ATOM 647 C CA . MET A 1 80 ? -4.344 -1.298 2.635 1.00 96.19 80 MET A CA 1
ATOM 648 C C . MET A 1 80 ? -4.411 -0.643 1.250 1.00 96.19 80 MET A C 1
ATOM 650 O O . MET A 1 80 ? -5.169 -1.068 0.380 1.00 96.19 80 MET A O 1
ATOM 654 N N . PHE A 1 81 ? -3.600 0.393 1.049 1.00 96.88 81 PHE A N 1
ATOM 655 C CA . PHE A 1 81 ? -3.423 1.056 -0.241 1.00 96.88 81 PHE A CA 1
ATOM 656 C C . PHE A 1 81 ? -2.116 0.591 -0.890 1.00 96.88 81 PHE A C 1
ATOM 658 O O . PHE A 1 81 ? -1.079 0.563 -0.223 1.00 96.88 81 PHE A O 1
ATOM 665 N N . LYS A 1 82 ? -2.159 0.241 -2.176 1.00 95.38 82 LYS A N 1
ATOM 666 C CA . LYS A 1 82 ? -1.029 -0.296 -2.943 1.00 95.38 82 LYS A CA 1
ATOM 667 C C . LYS A 1 82 ? -1.017 0.300 -4.348 1.00 95.38 82 LYS A C 1
ATOM 669 O O . LYS A 1 82 ? -2.053 0.380 -4.994 1.00 95.38 82 LYS A O 1
ATOM 674 N N . VAL A 1 83 ? 0.160 0.691 -4.832 1.00 96.00 83 VAL A N 1
ATOM 675 C CA . VAL A 1 83 ? 0.367 1.150 -6.216 1.00 96.00 83 VAL A CA 1
ATOM 676 C C . VAL A 1 83 ? 1.738 0.679 -6.670 1.00 96.00 83 VAL A C 1
ATOM 678 O O . VAL A 1 83 ? 2.721 0.877 -5.953 1.00 96.00 83 VAL A O 1
ATOM 681 N N . TYR A 1 84 ? 1.816 0.060 -7.844 1.00 95.19 84 TYR A N 1
ATOM 682 C CA . TYR A 1 84 ? 3.092 -0.337 -8.432 1.00 95.19 84 TYR A CA 1
ATOM 683 C C . TYR A 1 84 ? 3.686 0.795 -9.269 1.00 95.19 84 TYR A C 1
ATOM 685 O O . TYR A 1 84 ? 2.965 1.609 -9.846 1.00 95.19 84 TYR A O 1
ATOM 693 N N . TYR A 1 85 ? 5.014 0.819 -9.357 1.00 93.81 85 TYR A N 1
ATOM 694 C CA . TYR A 1 85 ? 5.744 1.687 -10.272 1.00 93.81 85 TYR A CA 1
ATOM 695 C C . TYR A 1 85 ? 6.630 0.833 -11.175 1.00 93.81 85 TYR A C 1
ATOM 697 O O . TYR A 1 85 ? 7.505 0.105 -10.701 1.00 93.81 85 TYR A O 1
ATOM 705 N N . HIS A 1 86 ? 6.404 0.936 -12.481 1.00 92.50 86 HIS A N 1
ATOM 706 C CA . HIS A 1 86 ? 7.161 0.234 -13.507 1.00 92.50 86 HIS A CA 1
ATOM 707 C C . HIS A 1 86 ? 7.535 1.214 -14.615 1.00 92.50 86 HIS A C 1
ATOM 709 O O . HIS A 1 86 ? 6.723 1.525 -15.481 1.00 92.50 86 HIS A O 1
ATOM 715 N N . GLU A 1 87 ? 8.784 1.679 -14.609 1.00 90.38 87 GLU A N 1
ATOM 716 C CA . GLU A 1 87 ? 9.290 2.646 -15.593 1.00 90.38 87 GLU A CA 1
ATOM 717 C C . GLU A 1 87 ? 9.090 2.168 -17.042 1.00 90.38 87 GLU A C 1
ATOM 719 O O . GLU A 1 87 ? 8.621 2.927 -17.884 1.00 90.38 87 GLU A O 1
ATOM 724 N N . ALA A 1 88 ? 9.327 0.879 -17.310 1.00 92.00 88 ALA A N 1
ATOM 725 C CA . ALA A 1 88 ? 9.132 0.277 -18.632 1.00 92.00 88 ALA A CA 1
ATOM 726 C C . ALA A 1 88 ? 7.666 0.262 -19.116 1.00 92.00 88 ALA A C 1
ATOM 728 O O . ALA A 1 88 ? 7.428 0.171 -20.316 1.00 92.00 88 ALA A O 1
ATOM 729 N N . LEU A 1 89 ? 6.694 0.347 -18.200 1.00 89.62 89 LEU A N 1
ATOM 730 C CA . LEU A 1 89 ? 5.256 0.379 -18.500 1.00 89.62 89 LEU A CA 1
ATOM 731 C C . LEU A 1 89 ? 4.678 1.803 -18.435 1.00 89.62 89 LEU A C 1
ATOM 733 O O . LEU A 1 89 ? 3.465 1.968 -18.350 1.00 89.62 89 LEU A O 1
ATOM 737 N N . GLY A 1 90 ? 5.531 2.832 -18.437 1.00 89.12 90 GLY A N 1
ATOM 738 C CA . GLY A 1 90 ? 5.095 4.228 -18.363 1.00 89.12 90 GLY A CA 1
ATOM 739 C C . GLY A 1 90 ? 4.963 4.789 -16.943 1.00 89.12 90 GLY A C 1
ATOM 740 O O . GLY A 1 90 ? 4.424 5.877 -16.774 1.00 89.12 90 GLY A O 1
ATOM 741 N N . GLY A 1 91 ? 5.484 4.099 -15.922 1.00 92.38 91 GLY A N 1
ATOM 742 C CA . GLY A 1 91 ? 5.586 4.619 -14.556 1.00 92.38 91 GLY A CA 1
ATOM 743 C C . GLY A 1 91 ? 4.531 4.061 -13.604 1.00 92.38 91 GLY A C 1
ATOM 744 O O . GLY A 1 91 ? 4.438 2.841 -13.421 1.00 92.38 91 GLY A O 1
ATOM 745 N N . TRP A 1 92 ? 3.793 4.943 -12.923 1.00 94.94 92 TRP A N 1
ATOM 746 C CA . TRP A 1 92 ? 2.780 4.535 -11.945 1.00 94.94 92 TRP A CA 1
ATOM 747 C C . TRP A 1 92 ? 1.676 3.724 -12.605 1.00 94.94 92 TRP A C 1
ATOM 749 O O . TRP A 1 92 ? 1.152 4.089 -13.651 1.00 94.94 92 TRP A O 1
ATOM 759 N N . GLN A 1 93 ? 1.329 2.624 -11.959 1.00 94.38 93 GLN A N 1
ATOM 760 C CA . GLN A 1 93 ? 0.239 1.757 -12.371 1.00 94.38 93 GLN A CA 1
ATOM 761 C C . GLN A 1 93 ? -1.063 2.172 -11.677 1.00 94.38 93 GLN A C 1
ATOM 763 O O . GLN A 1 93 ? -1.082 3.081 -10.842 1.00 94.38 93 GLN A O 1
ATOM 768 N N . THR A 1 94 ? -2.156 1.486 -12.008 1.00 94.75 94 THR A N 1
ATOM 769 C CA . THR A 1 94 ? -3.464 1.704 -11.387 1.00 94.75 94 THR A CA 1
ATOM 770 C C . THR A 1 94 ? -3.372 1.552 -9.861 1.00 94.75 94 THR A C 1
ATOM 772 O O . THR A 1 94 ? -2.900 0.519 -9.379 1.00 94.75 94 THR A O 1
ATOM 775 N N . PRO A 1 95 ? -3.781 2.568 -9.083 1.00 96.69 95 PRO A N 1
ATOM 776 C CA . PRO A 1 95 ? -3.779 2.485 -7.631 1.00 96.69 95 PRO A CA 1
ATOM 777 C C . PRO A 1 95 ? -4.902 1.578 -7.120 1.00 96.69 95 PRO A C 1
ATOM 779 O O . PRO A 1 95 ? -6.011 1.580 -7.647 1.00 96.69 95 PRO A O 1
ATOM 782 N N . GLU A 1 96 ? -4.633 0.823 -6.057 1.00 96.69 96 GLU A N 1
ATOM 783 C CA . GLU A 1 96 ? -5.565 -0.166 -5.519 1.00 96.69 96 GLU A CA 1
ATOM 784 C C . GLU A 1 96 ? -5.766 -0.010 -4.007 1.00 96.69 96 GLU A C 1
ATOM 786 O O . GLU A 1 96 ? -4.814 0.157 -3.241 1.00 96.69 96 GLU A O 1
ATOM 791 N N . ILE A 1 97 ? -7.017 -0.129 -3.559 1.00 97.38 97 ILE A N 1
ATOM 792 C CA . ILE A 1 97 ? -7.363 -0.402 -2.160 1.00 97.38 97 ILE A CA 1
ATOM 793 C C . ILE A 1 97 ? -7.712 -1.883 -2.066 1.00 97.38 97 ILE A C 1
ATOM 795 O O . ILE A 1 97 ? -8.716 -2.320 -2.628 1.00 97.38 97 ILE A O 1
ATOM 799 N N . THR A 1 98 ? -6.899 -2.658 -1.358 1.00 96.31 98 THR A N 1
ATOM 800 C CA . THR A 1 98 ? -7.033 -4.117 -1.253 1.00 96.31 98 THR A CA 1
ATOM 801 C C . THR A 1 98 ? -7.143 -4.554 0.203 1.00 96.31 98 THR A C 1
ATOM 803 O O . THR A 1 98 ? -6.763 -3.791 1.090 1.00 96.31 98 THR A O 1
ATOM 806 N N . PRO A 1 99 ? -7.628 -5.774 0.499 1.00 97.19 99 PRO A N 1
ATOM 807 C CA . PRO A 1 99 ? -7.492 -6.355 1.829 1.00 97.19 99 PRO A CA 1
ATOM 808 C C . PRO A 1 99 ? -6.022 -6.370 2.261 1.00 97.19 99 PRO A C 1
ATOM 810 O O . PRO A 1 99 ? -5.133 -6.491 1.413 1.00 97.19 99 PRO A O 1
ATOM 813 N N . LEU A 1 100 ? -5.776 -6.225 3.562 1.00 96.38 100 LEU A N 1
ATOM 814 C CA . LEU A 1 100 ? -4.433 -6.297 4.127 1.00 96.38 100 LEU A CA 1
ATOM 815 C C . LEU A 1 100 ? -3.823 -7.675 3.832 1.00 96.38 100 LEU A C 1
ATOM 817 O O . LEU A 1 100 ? -4.364 -8.704 4.236 1.00 96.38 100 LEU A O 1
ATOM 821 N N . GLU A 1 101 ? -2.700 -7.686 3.121 1.00 94.81 101 GLU A N 1
ATOM 822 C CA . GLU A 1 101 ? -2.036 -8.904 2.657 1.00 94.81 101 GLU A CA 1
ATOM 823 C C . GLU A 1 101 ? -0.512 -8.788 2.781 1.00 94.81 101 GLU A C 1
ATOM 825 O O . GLU A 1 101 ? 0.046 -7.693 2.887 1.00 94.81 101 GLU A O 1
ATOM 830 N N . ASN A 1 102 ? 0.172 -9.935 2.773 1.00 96.62 102 ASN A N 1
ATOM 831 C CA . ASN A 1 102 ? 1.630 -9.965 2.812 1.00 96.62 102 ASN A CA 1
ATOM 832 C C . ASN A 1 102 ? 2.210 -9.423 1.502 1.00 96.62 102 ASN A C 1
ATOM 834 O O . ASN A 1 102 ? 1.791 -9.811 0.411 1.00 96.62 102 ASN A O 1
ATOM 838 N N . LEU A 1 103 ? 3.229 -8.573 1.616 1.00 94.44 103 LEU A N 1
ATOM 839 C CA . LEU A 1 103 ? 3.968 -8.085 0.459 1.00 94.44 103 LEU A CA 1
ATOM 840 C C . LEU A 1 103 ? 4.908 -9.177 -0.059 1.00 94.44 103 LEU A C 1
ATOM 842 O O . LEU A 1 103 ? 5.736 -9.707 0.681 1.00 94.44 103 LEU A O 1
ATOM 846 N N . VAL A 1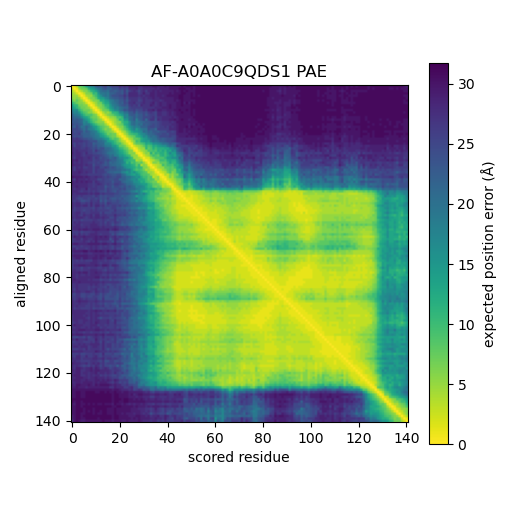 104 ? 4.786 -9.499 -1.346 1.00 95.19 104 VAL A N 1
ATOM 847 C CA . VAL A 1 104 ? 5.653 -10.464 -2.028 1.00 95.19 104 VAL A CA 1
ATOM 848 C C . VAL A 1 104 ? 6.776 -9.705 -2.725 1.00 95.19 104 VAL A C 1
ATOM 850 O O . VAL A 1 104 ? 6.529 -8.914 -3.635 1.00 95.19 104 VAL A O 1
ATOM 853 N N . PHE A 1 105 ? 8.015 -9.961 -2.308 1.00 93.88 105 PHE A N 1
ATOM 854 C CA . PHE A 1 105 ? 9.211 -9.344 -2.874 1.00 93.88 105 PHE A CA 1
ATOM 855 C C . PHE A 1 105 ? 10.179 -10.394 -3.406 1.00 93.88 105 PHE A C 1
ATOM 857 O O . PHE A 1 105 ? 10.297 -11.493 -2.866 1.00 93.88 105 PHE A O 1
ATOM 864 N N . HIS A 1 106 ? 10.930 -10.024 -4.443 1.00 95.75 106 HIS A N 1
ATOM 865 C CA . HIS A 1 106 ? 12.102 -10.789 -4.850 1.00 95.75 106 HIS A CA 1
ATOM 866 C C . HIS A 1 106 ? 13.164 -10.719 -3.732 1.00 95.75 106 HIS A C 1
ATOM 868 O O . HIS A 1 106 ? 13.390 -9.630 -3.202 1.00 95.75 106 HIS A O 1
ATOM 874 N N . PRO A 1 107 ? 13.871 -11.810 -3.385 1.00 97.06 107 PRO A N 1
ATOM 875 C CA . PRO A 1 107 ? 14.858 -11.799 -2.296 1.00 97.06 107 PRO A CA 1
ATOM 876 C C . PRO A 1 107 ? 16.007 -10.805 -2.525 1.00 97.06 107 PRO A C 1
ATOM 878 O O . PRO A 1 107 ? 16.597 -10.312 -1.571 1.00 97.06 107 PRO A O 1
ATOM 881 N N . ALA A 1 108 ? 16.299 -10.463 -3.782 1.00 96.88 108 ALA A N 1
ATOM 882 C CA . ALA A 1 108 ? 17.268 -9.425 -4.156 1.00 96.88 108 ALA A CA 1
ATOM 883 C C . ALA A 1 108 ? 16.674 -7.998 -4.246 1.00 96.88 108 ALA A C 1
ATOM 885 O O . ALA A 1 108 ? 17.282 -7.115 -4.849 1.00 96.88 108 ALA A O 1
ATOM 886 N N . ALA A 1 109 ? 15.470 -7.751 -3.718 1.00 96.06 109 ALA A N 1
ATOM 887 C CA . ALA A 1 109 ? 14.856 -6.425 -3.753 1.00 96.06 109 ALA A CA 1
ATOM 888 C C . ALA A 1 109 ? 15.712 -5.405 -2.984 1.00 96.06 109 ALA A C 1
ATOM 890 O O . ALA A 1 109 ? 16.073 -5.627 -1.830 1.00 96.06 109 ALA A O 1
ATOM 891 N N . LYS A 1 110 ? 16.003 -4.255 -3.609 1.00 96.81 110 LYS A N 1
ATOM 892 C CA . LYS A 1 110 ? 16.906 -3.232 -3.045 1.00 96.81 110 LYS A CA 1
ATOM 893 C C . LYS A 1 110 ? 16.466 -2.710 -1.675 1.00 96.81 110 LYS A C 1
ATOM 895 O O . LYS A 1 110 ? 17.324 -2.356 -0.874 1.00 96.81 110 LYS A O 1
ATOM 900 N N . VAL A 1 111 ? 15.160 -2.696 -1.399 1.00 95.88 111 VAL A N 1
ATOM 901 C CA . VAL A 1 111 ? 14.608 -2.318 -0.088 1.00 95.88 111 VAL A CA 1
ATOM 902 C C . VAL A 1 111 ? 15.182 -3.176 1.047 1.00 95.88 111 VAL A C 1
ATOM 904 O O . VAL A 1 111 ? 15.479 -2.649 2.110 1.00 95.88 111 VAL A O 1
ATOM 907 N N . LEU A 1 112 ? 15.447 -4.464 0.792 1.00 96.44 112 LEU A N 1
ATOM 908 C CA . LEU A 1 112 ? 15.942 -5.413 1.796 1.00 96.44 112 LEU A CA 1
ATOM 909 C C . LEU A 1 112 ? 17.463 -5.347 2.004 1.00 96.44 112 LEU A C 1
ATOM 911 O O . LEU A 1 112 ? 17.941 -5.692 3.079 1.00 96.44 112 LEU A O 1
ATOM 915 N N . HIS A 1 113 ? 18.226 -4.925 0.990 1.00 97.38 113 HIS A N 1
ATOM 916 C CA . HIS A 1 113 ? 19.701 -4.943 1.024 1.00 97.38 113 HIS A CA 1
ATOM 917 C C . HIS A 1 113 ? 20.324 -3.571 1.264 1.00 97.38 113 HIS A C 1
ATOM 919 O O . HIS A 1 113 ? 21.401 -3.471 1.843 1.00 97.38 113 HIS A O 1
ATOM 925 N N . TYR A 1 114 ? 19.657 -2.514 0.807 1.00 97.00 114 TYR A N 1
ATOM 926 C CA . TYR A 1 114 ? 20.199 -1.156 0.798 1.00 97.00 114 TYR A CA 1
ATOM 927 C C . TYR A 1 114 ? 19.254 -0.131 1.434 1.00 97.00 114 TYR A C 1
ATOM 929 O O . TYR A 1 114 ? 19.463 1.064 1.249 1.00 97.00 114 TYR A O 1
ATOM 937 N N . ALA A 1 115 ? 18.213 -0.583 2.151 1.00 94.81 115 ALA A N 1
ATOM 938 C CA . ALA A 1 115 ? 17.260 0.262 2.881 1.00 94.81 115 ALA A CA 1
ATOM 939 C C . ALA A 1 115 ? 16.688 1.424 2.041 1.00 94.81 115 ALA A C 1
ATOM 941 O O . ALA A 1 115 ? 16.506 2.541 2.527 1.00 94.81 115 ALA A O 1
ATOM 942 N N . ILE A 1 116 ? 16.424 1.174 0.751 1.00 96.31 116 ILE A N 1
ATOM 943 C CA . ILE A 1 116 ? 15.796 2.160 -0.138 1.00 96.31 116 ILE A CA 1
ATOM 944 C C . ILE A 1 116 ? 14.300 2.212 0.182 1.00 96.31 116 ILE A C 1
ATOM 946 O O . ILE A 1 116 ? 13.484 1.580 -0.489 1.00 96.31 116 ILE A O 1
ATOM 950 N N . GLU A 1 117 ? 13.952 2.945 1.233 1.00 95.44 117 GLU A N 1
ATOM 951 C CA . GLU A 1 117 ? 12.583 3.130 1.701 1.00 95.44 117 GLU A CA 1
ATOM 952 C C . GLU A 1 117 ? 12.379 4.501 2.346 1.00 95.44 117 GLU A C 1
ATOM 954 O O . GLU A 1 117 ? 13.300 5.131 2.861 1.00 95.44 117 GLU A O 1
ATOM 959 N N . VAL A 1 118 ? 11.133 4.969 2.316 1.00 95.88 118 VAL A N 1
ATOM 960 C CA . VAL A 1 118 ? 10.698 6.168 3.030 1.00 95.88 118 VAL A CA 1
ATOM 961 C C . VAL A 1 118 ? 9.299 5.928 3.580 1.00 95.88 118 VAL A C 1
ATOM 963 O O . VAL A 1 118 ? 8.389 5.529 2.853 1.00 95.88 118 VAL A O 1
ATOM 966 N N . SER A 1 119 ? 9.114 6.178 4.874 1.00 91.00 119 SER A N 1
ATOM 967 C CA . SER A 1 119 ? 7.825 6.049 5.551 1.00 91.00 119 SER A CA 1
ATOM 968 C C . SER A 1 119 ? 7.332 7.412 6.037 1.00 91.00 119 SER A C 1
ATOM 970 O O . SER A 1 119 ? 8.108 8.333 6.294 1.00 91.00 119 SER A O 1
ATOM 972 N N . ARG A 1 120 ? 6.007 7.578 6.114 1.00 89.81 120 ARG A N 1
ATOM 973 C CA . ARG A 1 120 ? 5.367 8.789 6.643 1.00 89.81 120 ARG A CA 1
ATOM 974 C C . ARG A 1 120 ? 4.242 8.406 7.590 1.00 89.81 120 ARG A C 1
ATOM 976 O O . ARG A 1 120 ? 3.467 7.502 7.296 1.00 89.81 120 ARG A O 1
ATOM 983 N N . THR A 1 121 ? 4.109 9.169 8.669 1.00 85.81 121 THR A N 1
ATOM 984 C CA . THR A 1 121 ? 3.040 9.005 9.659 1.00 85.81 121 THR A CA 1
ATOM 985 C C . THR A 1 121 ? 2.146 10.238 9.649 1.00 85.81 121 THR A C 1
ATOM 987 O O . THR A 1 121 ? 2.628 11.367 9.721 1.00 85.81 121 THR A O 1
ATOM 990 N N . LYS A 1 122 ? 0.830 10.029 9.566 1.00 89.94 122 LYS A N 1
ATOM 991 C CA . LYS A 1 122 ? -0.194 11.062 9.772 1.00 89.94 122 LYS A CA 1
ATOM 992 C C . LYS A 1 122 ? -1.327 10.482 10.611 1.00 89.94 122 LYS A C 1
ATOM 994 O O . LYS A 1 122 ? -1.600 9.288 10.536 1.00 89.94 122 LYS A O 1
ATOM 999 N N . GLN A 1 123 ? -1.990 11.329 11.393 1.00 86.62 123 GLN A N 1
ATOM 1000 C CA . GLN A 1 123 ? -3.127 10.933 12.222 1.00 86.62 123 GLN A CA 1
ATOM 1001 C C . GLN A 1 123 ? -4.429 11.483 11.637 1.00 86.62 123 GLN A C 1
ATOM 1003 O O . GLN A 1 123 ? -4.491 12.643 11.235 1.00 86.62 123 GLN A O 1
ATOM 1008 N N . SER A 1 124 ? -5.473 10.655 11.633 1.00 86.88 124 SER A N 1
ATOM 1009 C CA . SER A 1 124 ? -6.852 11.082 11.392 1.00 86.88 124 SER A CA 1
ATOM 1010 C C . SER A 1 124 ? -7.603 11.124 12.722 1.00 86.88 124 SER A C 1
ATOM 1012 O O . SER A 1 124 ? -7.433 10.235 13.558 1.00 86.88 124 SER A O 1
ATOM 1014 N N . LYS A 1 125 ? -8.417 12.161 12.934 1.00 85.81 125 LYS A N 1
ATOM 1015 C CA . LYS A 1 125 ? -9.275 12.308 14.116 1.00 85.81 125 LYS A CA 1
ATOM 1016 C C . LYS A 1 125 ? -10.726 12.303 13.660 1.00 85.81 125 LYS A C 1
ATOM 1018 O O . LYS A 1 125 ? -11.097 13.056 12.762 1.00 85.81 125 LYS A O 1
ATOM 1023 N N . LYS A 1 126 ? -11.554 11.467 14.286 1.00 83.50 126 LYS A N 1
ATOM 1024 C CA . LYS A 1 126 ? -13.002 11.522 14.085 1.00 83.50 126 LYS A CA 1
ATOM 1025 C C . LYS A 1 126 ? -13.530 12.779 14.781 1.00 83.50 126 LYS A C 1
ATOM 1027 O O . LYS A 1 126 ? -13.313 12.938 15.976 1.00 83.50 126 LYS A O 1
ATOM 1032 N N . MET A 1 127 ? -14.208 13.657 14.045 1.00 77.00 127 MET A N 1
ATOM 1033 C CA . MET A 1 127 ? -14.970 14.749 14.657 1.00 77.00 127 MET A CA 1
ATOM 1034 C C . MET A 1 127 ? -16.251 14.189 15.282 1.00 77.00 127 MET A C 1
ATOM 1036 O O . MET A 1 127 ? -16.939 13.376 14.663 1.00 77.00 127 MET A O 1
ATOM 1040 N N . GLU A 1 128 ? -16.581 14.629 16.494 1.00 73.19 128 GLU A N 1
ATOM 1041 C CA . GLU A 1 128 ? -17.690 14.084 17.293 1.00 73.19 128 GLU A CA 1
ATOM 1042 C C . GLU A 1 128 ? -19.092 14.474 16.792 1.00 73.19 128 GLU A C 1
ATOM 1044 O O . GLU A 1 128 ? -20.075 14.018 17.360 1.00 73.19 128 GLU A O 1
ATOM 1049 N N . ASN A 1 129 ? -19.225 15.251 15.707 1.00 55.00 129 ASN A N 1
ATOM 1050 C CA . ASN A 1 129 ? -20.521 15.834 15.339 1.00 55.00 129 ASN A CA 1
ATOM 1051 C C . ASN A 1 129 ? -20.817 15.923 13.832 1.00 55.00 129 ASN A C 1
ATOM 1053 O O . ASN A 1 129 ? -21.177 16.976 13.318 1.00 55.00 129 ASN A O 1
ATOM 1057 N N . THR A 1 130 ? -20.710 14.814 13.094 1.00 49.22 130 THR A N 1
ATOM 1058 C CA . THR A 1 130 ? -21.369 14.706 11.777 1.00 49.22 130 THR A CA 1
ATOM 1059 C C . THR A 1 130 ? -21.915 13.297 11.541 1.00 49.22 130 THR A C 1
ATOM 1061 O O . THR A 1 130 ? -21.177 12.327 11.369 1.00 49.22 130 THR A O 1
ATOM 1064 N N . ASN A 1 131 ? -23.244 13.195 11.470 1.00 52.41 131 ASN A N 1
ATOM 1065 C CA . ASN A 1 131 ? -24.014 12.007 11.076 1.00 52.41 131 ASN A CA 1
ATOM 1066 C C . ASN A 1 131 ? -23.823 11.601 9.593 1.00 52.41 131 ASN A C 1
ATOM 1068 O O . ASN A 1 131 ? -24.702 10.976 9.011 1.00 52.41 131 ASN A O 1
ATOM 1072 N N . PHE A 1 132 ? -22.695 11.940 8.958 1.00 47.97 132 PHE A N 1
ATOM 1073 C CA . PHE A 1 132 ? -22.495 11.752 7.514 1.00 47.97 132 PHE A CA 1
ATOM 1074 C C . PHE A 1 132 ? -21.576 10.571 7.157 1.00 47.97 132 PHE A C 1
ATOM 1076 O O . PHE A 1 132 ? -21.737 9.960 6.108 1.00 47.97 132 PHE A O 1
ATOM 1083 N N . LEU A 1 133 ? -20.652 10.173 8.042 1.00 42.91 133 LEU A N 1
ATOM 1084 C CA . LEU A 1 133 ? -19.719 9.058 7.782 1.00 42.91 133 LEU A CA 1
ATOM 1085 C C . LEU A 1 133 ? -20.157 7.716 8.387 1.00 42.91 133 LEU A C 1
ATOM 1087 O O . LEU A 1 133 ? -19.434 6.721 8.297 1.00 42.91 133 LEU A O 1
ATOM 1091 N N . SER A 1 134 ? -21.356 7.648 8.971 1.00 46.91 134 SER A N 1
ATOM 1092 C CA . SER A 1 134 ? -21.913 6.378 9.440 1.00 46.91 134 SER A CA 1
ATOM 1093 C C . SER A 1 134 ? -22.184 5.407 8.283 1.00 46.91 134 SER A C 1
ATOM 1095 O O . SER A 1 134 ? -22.151 4.207 8.510 1.00 46.91 134 SER A O 1
ATOM 1097 N N . GLN A 1 135 ? -22.332 5.863 7.033 1.00 44.50 135 GLN A N 1
ATOM 1098 C CA . GLN A 1 135 ? -22.670 4.986 5.901 1.00 44.50 135 GLN A CA 1
ATOM 1099 C C . GLN A 1 135 ? -21.575 3.992 5.483 1.00 44.50 135 GLN A C 1
ATOM 1101 O O . GLN A 1 135 ? -21.909 2.892 5.048 1.00 44.50 135 GLN A O 1
ATOM 1106 N N . PHE A 1 136 ? -20.288 4.311 5.654 1.00 42.16 136 PHE A N 1
ATOM 1107 C CA . PHE A 1 136 ? -19.214 3.337 5.390 1.00 42.16 136 PHE A CA 1
ATOM 1108 C C . PHE A 1 136 ? -18.950 2.414 6.585 1.00 42.16 136 PHE A C 1
ATOM 1110 O O . PHE A 1 136 ? -18.483 1.293 6.416 1.00 42.16 136 PHE A O 1
ATOM 1117 N N . CYS A 1 137 ? -19.279 2.864 7.800 1.00 44.66 137 CYS A N 1
ATOM 1118 C CA . CYS A 1 137 ? -19.074 2.096 9.026 1.00 44.66 137 CYS A CA 1
ATOM 1119 C C . CYS A 1 137 ? -20.256 1.181 9.394 1.00 44.66 137 CYS A C 1
ATOM 1121 O O . CYS A 1 137 ? -20.025 0.146 10.016 1.00 44.66 137 CYS A O 1
ATOM 1123 N N . ASN A 1 138 ? -21.489 1.555 9.026 1.00 39.06 138 ASN A N 1
ATOM 1124 C CA . ASN A 1 138 ? -22.737 0.889 9.426 1.00 39.06 138 ASN A CA 1
ATOM 1125 C C . ASN A 1 138 ? -23.327 -0.067 8.382 1.00 39.06 138 ASN A C 1
ATOM 1127 O O . ASN A 1 138 ? -24.390 -0.619 8.636 1.00 39.06 138 ASN A O 1
ATOM 1131 N N . LYS A 1 139 ? -22.657 -0.378 7.265 1.00 40.53 139 LYS A N 1
ATOM 1132 C CA . LYS A 1 139 ? -23.041 -1.547 6.435 1.00 40.53 139 LYS A CA 1
ATOM 1133 C C . LYS A 1 139 ? -22.620 -2.882 7.080 1.00 40.53 139 LYS A C 1
ATOM 1135 O O . LYS A 1 139 ? -22.170 -3.799 6.405 1.00 40.53 139 LYS A O 1
ATOM 1140 N N . ARG A 1 140 ? -22.695 -2.947 8.410 1.00 49.09 140 ARG A N 1
ATOM 1141 C CA . ARG A 1 140 ? -22.224 -4.034 9.273 1.00 49.09 140 ARG A CA 1
ATOM 1142 C C . ARG A 1 140 ? -23.399 -4.659 10.054 1.00 49.09 140 ARG A C 1
ATOM 1144 O O . ARG A 1 140 ? -23.210 -5.066 11.196 1.00 49.09 140 ARG A O 1
ATOM 1151 N N . SER A 1 141 ? -24.587 -4.697 9.441 1.00 36.75 141 SER A N 1
ATOM 1152 C CA . SER A 1 141 ? -25.759 -5.478 9.868 1.00 36.75 141 SER A CA 1
ATOM 1153 C C . SER A 1 141 ? -26.310 -6.266 8.692 1.00 36.75 141 SER A C 1
ATOM 1155 O O . SER A 1 141 ? -26.556 -5.599 7.659 1.00 36.75 141 SER A O 1
#

Organism: NCBI:txid64838

Foldseek 3Di:
DDDDDDDDDDDPDDPPPPPPPDPPDPVVVVVVVVVVVVVVVVVQDEDPVLEAEDDDPPVLADDDDDPVPDDPPPDDGQWDKDWDFDVVVSTIDRIYIYGDDDDDDDPPPCCVVPVPDDDDDDDDDDDPDDPPPVVVVVVPD

Radius of gyration: 29.14 Å; Cα contacts (8 Å, |Δi|>4): 84; chains: 1; bounding box: 50×54×90 Å

Secondary structure (DSSP, 8-state):
------S------SSSSS---S---HHHHHHHHHHHHHHHHHHTS--GGG-EE-PPPGGGPPPPPPGGG--TTT---SEEEE--EEGGGTEE---EEEE--PPP--TT-HHHHH-------------SS-TTTHHHHS---

Nearest PDB structures (foldseek):
  2abj-assembly2_J  TM=9.842E-01  e=1.781E-05  Homo sapiens